Protein AF-A0A1B6YI59-F1 (afdb_monomer)

Nearest PDB structures (foldseek):
  7of7-assembly1_a  TM=3.919E-01  e=7.138E+00  Homo sapiens

pLDDT: mean 87.16, std 10.48, range [54.88, 97.25]

Structure (mmCIF, N/CA/C/O backbone):
data_AF-A0A1B6YI59-F1
#
_entry.id   AF-A0A1B6YI59-F1
#
loop_
_atom_site.group_PDB
_atom_site.id
_atom_site.type_symbol
_atom_site.label_atom_id
_atom_site.label_alt_id
_atom_site.label_comp_id
_atom_site.label_asym_id
_atom_site.label_entity_id
_atom_site.label_seq_id
_atom_site.pdbx_PDB_ins_code
_atom_site.Cartn_x
_atom_site.Cartn_y
_atom_site.Cartn_z
_atom_site.occupancy
_atom_site.B_iso_or_equiv
_atom_site.auth_seq_id
_atom_site.auth_comp_id
_atom_site.auth_asym_id
_atom_site.auth_atom_id
_atom_site.pdbx_PDB_model_num
ATOM 1 N N . MET A 1 1 ? 17.981 -5.525 -15.462 1.00 54.88 1 MET A N 1
ATOM 2 C CA . MET A 1 1 ? 16.641 -5.514 -14.832 1.00 54.88 1 MET A CA 1
ATOM 3 C C . MET A 1 1 ? 16.480 -6.855 -14.151 1.00 54.88 1 MET A C 1
ATOM 5 O O . MET A 1 1 ? 16.536 -7.856 -14.857 1.00 54.88 1 MET A O 1
ATOM 9 N N . ARG A 1 2 ? 16.479 -6.873 -12.814 1.00 58.84 2 ARG A N 1
ATOM 10 C CA . ARG A 1 2 ? 16.630 -8.090 -12.004 1.00 58.84 2 ARG A CA 1
ATOM 11 C C . ARG A 1 2 ? 15.530 -9.104 -12.334 1.00 58.84 2 ARG A C 1
ATOM 13 O O . ARG A 1 2 ? 14.352 -8.791 -12.228 1.00 58.84 2 ARG A O 1
ATOM 20 N N . GLN A 1 3 ? 15.932 -10.295 -12.773 1.00 62.62 3 GLN A N 1
ATOM 21 C CA . GLN A 1 3 ? 15.052 -11.455 -12.905 1.00 62.62 3 GLN A CA 1
ATOM 22 C C . GLN A 1 3 ? 14.986 -12.151 -11.542 1.00 62.62 3 GLN A C 1
ATOM 24 O O . GLN A 1 3 ? 15.638 -13.165 -11.343 1.00 62.62 3 GLN A O 1
ATOM 29 N N . GLU A 1 4 ? 14.245 -11.591 -10.588 1.00 69.25 4 GLU A N 1
ATOM 30 C CA . GLU A 1 4 ? 13.929 -12.314 -9.342 1.00 69.25 4 GLU A CA 1
ATOM 31 C C . GLU A 1 4 ? 12.798 -13.336 -9.572 1.00 69.25 4 GLU A C 1
ATOM 33 O O . GLU A 1 4 ? 12.734 -14.354 -8.900 1.00 69.25 4 GLU A O 1
ATOM 38 N N . LEU A 1 5 ? 11.958 -13.122 -10.595 1.00 75.00 5 LEU A N 1
ATOM 39 C CA . LEU A 1 5 ? 10.757 -13.923 -10.874 1.00 75.00 5 LEU A CA 1
ATOM 40 C C . LEU A 1 5 ? 10.886 -14.861 -12.094 1.00 75.00 5 LEU A C 1
ATOM 42 O O . LEU A 1 5 ? 9.880 -15.347 -12.604 1.00 75.00 5 LEU A O 1
ATOM 46 N N . GLY A 1 6 ? 12.090 -15.057 -12.652 1.00 85.62 6 GLY A N 1
ATOM 47 C CA . GLY A 1 6 ? 12.309 -15.904 -13.845 1.00 85.62 6 GLY A CA 1
ATOM 48 C C . GLY A 1 6 ? 11.646 -15.406 -15.144 1.00 85.62 6 GLY A C 1
ATOM 49 O O . GLY A 1 6 ? 11.733 -16.041 -16.195 1.00 85.62 6 GLY A O 1
ATOM 50 N N . VAL A 1 7 ? 10.995 -14.241 -15.107 1.00 87.25 7 VAL A N 1
ATOM 51 C CA . VAL A 1 7 ? 10.367 -13.586 -16.256 1.00 87.25 7 VAL A CA 1
ATOM 52 C C . VAL A 1 7 ? 10.876 -12.161 -16.398 1.00 87.25 7 VAL A C 1
ATOM 54 O O . VAL A 1 7 ? 11.194 -11.480 -15.426 1.00 87.25 7 VAL A O 1
ATOM 57 N N . SER A 1 8 ? 10.943 -11.680 -17.640 1.00 88.25 8 SER A N 1
ATOM 58 C CA . SER A 1 8 ? 11.232 -10.266 -17.863 1.00 88.25 8 SER A CA 1
ATOM 59 C C . SER A 1 8 ? 10.056 -9.407 -17.401 1.00 88.25 8 SER A C 1
ATOM 61 O O . SER A 1 8 ? 8.902 -9.736 -17.677 1.00 88.25 8 SER A O 1
ATOM 63 N N . GLU A 1 9 ? 10.354 -8.256 -16.805 1.00 87.38 9 GLU A N 1
ATOM 64 C CA . GLU A 1 9 ? 9.353 -7.258 -16.406 1.00 87.38 9 GLU A CA 1
ATOM 65 C C . GLU A 1 9 ? 8.394 -6.899 -17.553 1.00 87.38 9 GLU A C 1
ATOM 67 O O . GLU A 1 9 ? 7.192 -6.798 -17.357 1.00 87.38 9 GLU A O 1
ATOM 72 N N 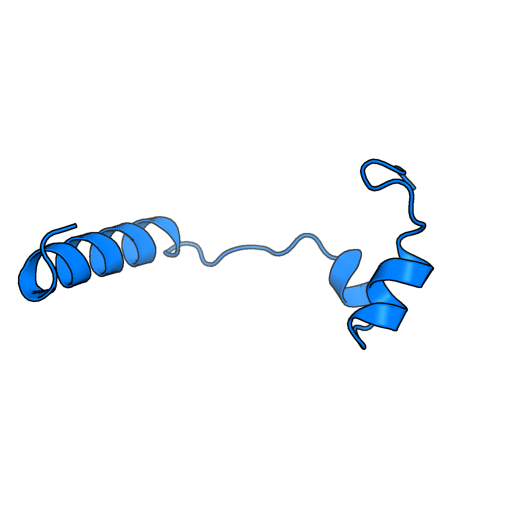. ARG A 1 10 ? 8.896 -6.811 -18.796 1.00 89.88 10 ARG A N 1
ATOM 73 C CA . ARG A 1 10 ? 8.052 -6.596 -19.986 1.00 89.88 10 ARG A CA 1
ATOM 74 C C . ARG A 1 10 ? 6.967 -7.664 -20.146 1.00 89.88 10 ARG A C 1
ATOM 76 O O . ARG A 1 10 ? 5.840 -7.325 -20.496 1.00 89.88 10 ARG A O 1
ATOM 83 N N . ARG A 1 11 ? 7.311 -8.938 -19.929 1.00 91.06 11 ARG A N 1
ATOM 84 C CA . ARG A 1 11 ? 6.362 -10.058 -20.021 1.00 91.06 11 ARG A CA 1
ATOM 85 C C . ARG A 1 11 ? 5.349 -9.994 -18.879 1.00 91.06 11 ARG A C 1
ATOM 87 O O . ARG A 1 11 ? 4.165 -10.150 -19.146 1.00 91.06 11 ARG A O 1
ATOM 94 N N . ALA A 1 12 ? 5.806 -9.702 -17.662 1.00 90.12 12 ALA A N 1
ATOM 95 C CA . ALA A 1 12 ? 4.935 -9.542 -16.499 1.00 90.12 12 ALA A CA 1
ATOM 96 C C . ALA A 1 12 ? 3.925 -8.394 -16.693 1.00 90.12 12 ALA A C 1
ATOM 98 O O . ALA A 1 12 ? 2.723 -8.625 -16.619 1.00 90.12 12 ALA A O 1
ATOM 99 N N . CYS A 1 13 ? 4.382 -7.189 -17.058 1.00 91.31 13 CYS A N 1
ATOM 100 C CA . CYS A 1 13 ? 3.496 -6.041 -17.286 1.00 91.31 13 CYS A CA 1
ATOM 101 C C . CYS A 1 13 ? 2.483 -6.294 -18.412 1.00 91.31 13 CYS A C 1
ATOM 103 O O . CYS A 1 13 ? 1.321 -5.924 -18.277 1.00 91.31 13 CYS A O 1
ATOM 105 N N . ARG A 1 14 ? 2.892 -6.960 -19.505 1.00 92.00 14 ARG A N 1
ATOM 106 C CA . ARG A 1 14 ? 1.963 -7.334 -20.584 1.00 92.00 14 ARG A CA 1
ATOM 107 C C . ARG A 1 14 ? 0.888 -8.306 -20.093 1.00 92.00 14 ARG A C 1
ATOM 109 O O . ARG A 1 14 ? -0.266 -8.123 -20.453 1.00 92.00 14 ARG A O 1
ATOM 116 N N . ALA A 1 15 ? 1.254 -9.309 -19.293 1.00 92.81 15 ALA A N 1
ATOM 117 C CA . ALA A 1 15 ? 0.300 -10.273 -18.745 1.00 92.81 15 ALA A CA 1
ATOM 118 C C . ALA A 1 15 ? -0.716 -9.609 -17.799 1.00 92.81 15 ALA A C 1
ATOM 120 O O . ALA A 1 15 ? -1.888 -9.959 -17.822 1.00 92.81 15 ALA A O 1
ATOM 121 N N . LEU A 1 16 ? -0.275 -8.612 -17.025 1.00 90.62 16 LEU A N 1
ATOM 122 C CA . LEU A 1 16 ? -1.127 -7.828 -16.126 1.00 90.62 16 LEU A CA 1
ATOM 123 C C . LEU A 1 16 ? -1.942 -6.730 -16.838 1.00 90.62 16 LEU A C 1
ATOM 125 O O . LEU A 1 16 ? -2.731 -6.049 -16.192 1.00 90.62 16 LEU A O 1
ATOM 129 N N . GLY A 1 17 ? -1.725 -6.492 -18.139 1.00 92.81 17 GLY A N 1
ATOM 130 C CA . GLY A 1 17 ? -2.331 -5.364 -18.860 1.00 92.81 17 GLY A CA 1
ATOM 131 C C . GLY A 1 17 ? -1.856 -3.985 -18.377 1.00 92.81 17 GLY A C 1
ATOM 132 O O . GLY A 1 17 ? -2.472 -2.969 -18.687 1.00 92.81 17 GLY A O 1
ATOM 133 N N . GLN A 1 18 ? -0.760 -3.931 -17.618 1.00 90.50 18 GLN A N 1
ATOM 134 C CA . GLN A 1 18 ? -0.255 -2.708 -17.003 1.00 90.50 18 GLN A CA 1
ATOM 135 C C . GLN A 1 18 ? 0.825 -2.048 -17.861 1.00 90.50 18 GLN A C 1
ATOM 137 O O . GLN A 1 18 ? 1.662 -2.704 -18.491 1.00 90.50 18 GLN A O 1
ATOM 142 N N . ASN A 1 19 ? 0.861 -0.713 -17.849 1.00 89.50 19 ASN 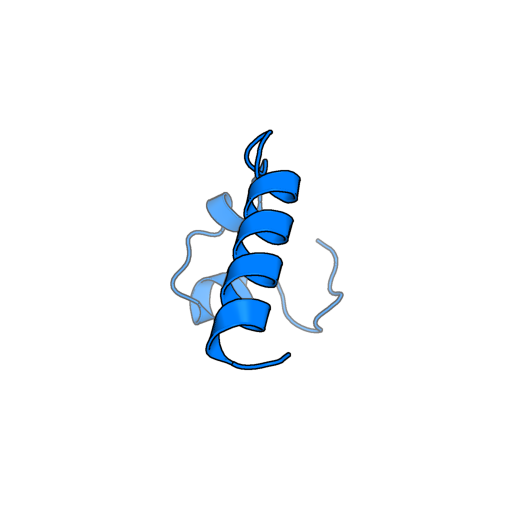A N 1
ATOM 143 C CA . ASN A 1 19 ? 1.964 0.015 -18.457 1.00 89.50 19 ASN A CA 1
ATOM 144 C C . ASN A 1 19 ? 3.247 -0.224 -17.646 1.00 89.50 19 ASN A C 1
ATOM 146 O O . ASN A 1 19 ? 3.287 -0.004 -16.438 1.00 89.50 19 ASN A O 1
ATOM 150 N N . ARG A 1 20 ? 4.333 -0.601 -18.324 1.00 89.50 20 ARG A N 1
ATOM 151 C CA . ARG A 1 20 ? 5.642 -0.813 -17.688 1.00 89.50 20 ARG A CA 1
ATOM 152 C C . ARG A 1 20 ? 6.149 0.411 -16.911 1.00 89.50 20 ARG A C 1
ATOM 154 O O . ARG A 1 20 ? 6.888 0.261 -15.947 1.00 89.50 20 ARG A O 1
ATOM 161 N N . SER A 1 21 ? 5.777 1.628 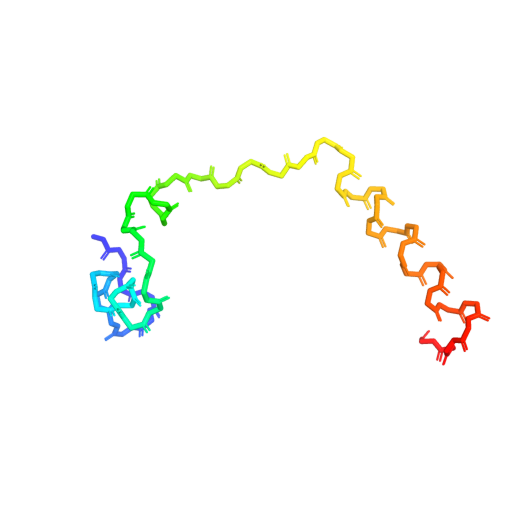-17.311 1.00 89.00 21 SER A N 1
ATOM 162 C CA . SER A 1 21 ? 6.148 2.846 -16.579 1.00 89.00 21 SER A CA 1
ATOM 163 C C . SER A 1 21 ? 5.577 2.889 -15.160 1.00 89.00 21 SER A C 1
ATOM 165 O O . SER A 1 21 ? 6.243 3.433 -14.285 1.00 89.00 21 SER 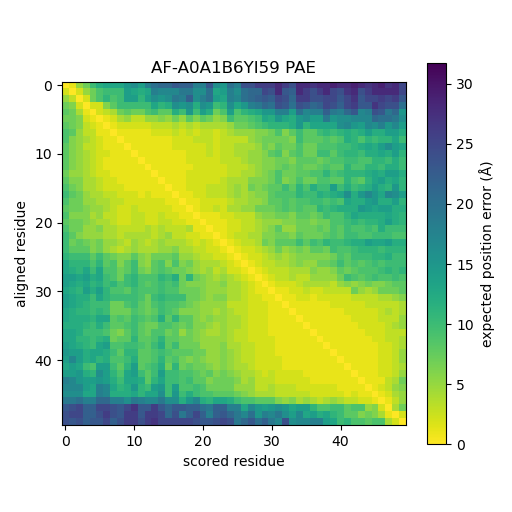A O 1
ATOM 167 N N . THR A 1 22 ? 4.418 2.269 -14.915 1.00 84.81 22 THR A N 1
ATOM 168 C CA . THR A 1 22 ? 3.836 2.128 -13.575 1.00 84.81 22 THR A CA 1
ATOM 169 C C . THR A 1 22 ? 4.730 1.266 -12.689 1.00 84.81 22 THR A C 1
ATOM 171 O O . THR A 1 22 ? 5.040 1.673 -11.579 1.00 84.81 22 THR A O 1
ATOM 174 N N . GLN A 1 23 ? 5.242 0.144 -13.210 1.00 83.00 23 GLN A N 1
ATOM 175 C CA . GLN A 1 23 ? 6.160 -0.739 -12.476 1.00 83.00 23 GLN A CA 1
ATOM 176 C C . GLN A 1 23 ? 7.527 -0.091 -12.206 1.00 83.00 23 GLN A C 1
ATOM 178 O O . GLN A 1 23 ? 8.195 -0.411 -11.229 1.00 83.00 23 GLN A O 1
ATOM 183 N N . ARG A 1 24 ? 7.969 0.817 -13.087 1.00 84.12 24 ARG A N 1
ATOM 184 C CA . ARG A 1 24 ? 9.255 1.520 -12.941 1.00 84.12 24 ARG A CA 1
ATOM 185 C C . ARG A 1 24 ? 9.224 2.645 -11.911 1.00 84.12 24 ARG A C 1
ATOM 187 O O . ARG A 1 24 ? 10.291 3.079 -11.483 1.00 84.12 24 ARG A O 1
ATOM 194 N N . LYS A 1 25 ? 8.045 3.164 -11.574 1.00 85.62 25 LYS A N 1
ATOM 195 C CA . LYS A 1 25 ?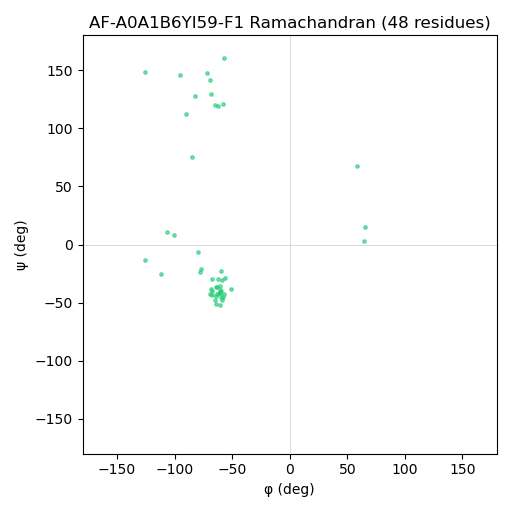 7.899 4.166 -10.521 1.00 85.62 25 LYS A CA 1
ATOM 196 C C . LYS A 1 25 ? 7.866 3.435 -9.187 1.00 85.62 25 LYS A C 1
ATOM 198 O O . LYS A 1 25 ? 7.072 2.519 -9.010 1.00 85.62 25 LYS A O 1
ATOM 203 N N . VAL A 1 26 ? 8.720 3.850 -8.255 1.00 83.94 26 VAL A N 1
ATOM 204 C CA . VAL A 1 26 ? 8.583 3.421 -6.862 1.00 83.94 26 VAL A CA 1
ATOM 205 C C . VAL A 1 26 ? 7.242 3.957 -6.378 1.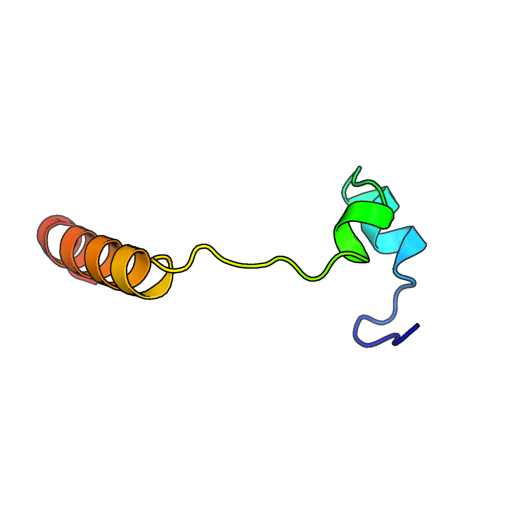00 83.94 26 VAL A C 1
ATOM 207 O O . VAL A 1 26 ? 7.011 5.166 -6.437 1.00 83.94 26 VAL A O 1
ATOM 210 N N . GLN A 1 27 ? 6.342 3.059 -5.983 1.00 80.81 27 GLN A N 1
ATOM 211 C CA . GLN A 1 27 ? 5.087 3.464 -5.367 1.00 80.81 27 GLN A CA 1
ATOM 212 C C . GLN A 1 27 ? 5.435 4.128 -4.038 1.00 80.81 27 GLN A C 1
ATOM 214 O O . GLN A 1 27 ? 6.095 3.528 -3.194 1.00 80.81 27 GLN A O 1
ATOM 219 N N . GLN A 1 28 ? 5.059 5.394 -3.894 1.00 86.06 28 GLN A N 1
ATOM 220 C CA . GLN A 1 28 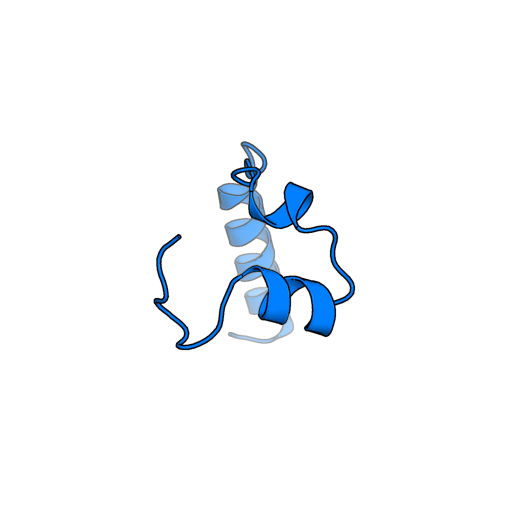? 5.109 6.069 -2.609 1.00 86.06 28 GLN A CA 1
ATOM 221 C C . GLN A 1 28 ? 3.763 5.831 -1.943 1.00 86.06 28 GLN A C 1
ATOM 223 O O . GLN A 1 28 ? 2.736 6.290 -2.447 1.00 86.06 28 GLN A O 1
ATOM 228 N N . GLY A 1 29 ? 3.800 5.064 -0.857 1.00 87.06 29 GLY A N 1
ATOM 229 C CA . GLY A 1 29 ? 2.670 4.896 0.042 1.00 87.06 29 GLY A CA 1
ATOM 230 C C . GLY A 1 29 ? 2.195 6.239 0.584 1.00 87.06 29 GLY A C 1
ATOM 231 O O . GLY A 1 29 ? 2.921 7.243 0.549 1.00 87.06 29 GLY A O 1
ATOM 232 N N . ARG A 1 30 ? 0.958 6.282 1.074 1.00 91.19 30 ARG A N 1
ATOM 233 C CA . ARG A 1 30 ? 0.487 7.480 1.773 1.00 91.19 30 ARG A CA 1
ATOM 234 C C . ARG A 1 30 ? 1.183 7.566 3.129 1.00 91.19 30 ARG A C 1
ATOM 236 O O . ARG A 1 30 ? 1.453 6.550 3.755 1.00 91.19 30 ARG A O 1
ATOM 243 N N . ALA A 1 31 ? 1.429 8.783 3.611 1.00 94.00 31 ALA A N 1
ATOM 244 C CA . ALA A 1 31 ? 2.075 8.986 4.910 1.00 94.00 31 ALA A CA 1
ATOM 245 C C . ALA A 1 31 ? 1.289 8.364 6.084 1.00 94.00 31 ALA A C 1
ATOM 247 O O . ALA A 1 31 ? 1.869 8.089 7.126 1.00 94.00 31 ALA A O 1
ATOM 248 N N . ASP A 1 32 ? -0.018 8.156 5.914 1.00 95.12 32 ASP A N 1
ATOM 249 C CA . ASP A 1 32 ? -0.932 7.577 6.897 1.00 95.12 32 ASP A CA 1
ATOM 250 C C . ASP A 1 32 ? -1.245 6.089 6.658 1.00 95.12 32 ASP A C 1
ATOM 252 O O . ASP A 1 32 ? -2.119 5.551 7.329 1.00 95.12 32 ASP A O 1
ATOM 256 N N . GLU A 1 33 ? -0.565 5.421 5.720 1.00 96.00 33 GLU A N 1
ATOM 257 C CA . GLU A 1 33 ? -0.853 4.027 5.341 1.00 96.00 33 GLU A CA 1
ATOM 258 C C . GLU A 1 33 ? -0.639 3.032 6.491 1.00 96.00 33 GLU A C 1
ATOM 260 O O . GLU A 1 33 ? -1.427 2.102 6.651 1.00 96.00 33 GLU A O 1
ATOM 265 N N . GLU A 1 34 ? 0.377 3.254 7.325 1.00 95.38 34 GLU A N 1
ATOM 266 C CA . GLU A 1 34 ? 0.646 2.420 8.503 1.00 95.38 34 GLU A CA 1
ATOM 267 C C . GLU A 1 34 ? -0.506 2.510 9.511 1.00 95.38 34 GLU A C 1
ATOM 269 O O . GLU A 1 34 ? -1.112 1.495 9.843 1.00 95.38 34 GLU A O 1
ATOM 274 N N . ARG A 1 35 ? -0.917 3.733 9.874 1.00 97.00 35 ARG A N 1
ATOM 275 C CA . ARG A 1 35 ? -2.070 3.959 10.758 1.00 97.00 35 ARG A CA 1
ATOM 276 C C . ARG A 1 35 ? -3.367 3.405 10.165 1.00 97.00 35 ARG A C 1
ATOM 278 O O . ARG A 1 35 ? -4.147 2.781 10.867 1.00 97.00 35 ARG A O 1
ATOM 285 N N . LEU A 1 36 ? -3.594 3.594 8.864 1.00 96.69 36 LEU A N 1
ATOM 286 C CA . LEU A 1 36 ? -4.768 3.035 8.190 1.00 96.69 36 LEU A CA 1
ATOM 287 C C . LEU A 1 36 ? -4.787 1.500 8.262 1.00 96.69 36 LEU A C 1
ATOM 289 O O . LEU A 1 36 ? -5.855 0.903 8.361 1.00 96.69 36 LEU A O 1
ATOM 293 N N . THR A 1 37 ? -3.620 0.858 8.202 1.00 96.25 37 THR A N 1
ATOM 294 C CA . THR A 1 37 ? -3.508 -0.599 8.333 1.00 96.25 37 THR A CA 1
ATOM 295 C C . THR A 1 37 ? -3.866 -1.050 9.747 1.00 96.25 37 THR A C 1
ATOM 297 O O . THR A 1 37 ? -4.624 -2.007 9.893 1.00 96.25 37 THR A O 1
ATOM 300 N N . GLU A 1 38 ? -3.379 -0.346 10.771 1.00 97.25 38 GLU A N 1
ATOM 301 C CA . GLU A 1 38 ? -3.740 -0.596 12.174 1.00 97.25 38 GLU A CA 1
ATOM 302 C C . GLU A 1 38 ? -5.253 -0.459 12.395 1.00 97.25 38 GLU A C 1
ATOM 304 O O . GLU A 1 38 ? -5.877 -1.383 12.916 1.00 97.25 38 GLU A O 1
ATOM 309 N N . ASP A 1 39 ? -5.855 0.625 11.895 1.00 96.88 39 ASP A N 1
ATOM 310 C CA . ASP A 1 39 ? -7.298 0.874 11.999 1.00 96.88 39 ASP A CA 1
ATOM 311 C C . ASP A 1 39 ? -8.123 -0.247 11.327 1.00 96.88 39 ASP A C 1
ATOM 313 O O . ASP A 1 39 ? -9.160 -0.672 11.841 1.00 96.88 39 ASP A O 1
ATOM 317 N N . ILE A 1 40 ? -7.674 -0.753 10.169 1.00 96.56 40 ILE A N 1
ATOM 318 C CA . ILE A 1 40 ? -8.341 -1.860 9.460 1.00 96.56 40 ILE A CA 1
ATOM 319 C C . ILE A 1 40 ? -8.240 -3.168 10.251 1.00 96.56 40 ILE A C 1
ATOM 321 O O . ILE A 1 40 ? -9.211 -3.926 10.282 1.00 96.56 40 ILE A O 1
ATOM 325 N N . ILE A 1 41 ? -7.089 -3.448 10.869 1.00 96.88 41 ILE A N 1
ATOM 326 C CA . ILE A 1 41 ? -6.896 -4.648 11.694 1.00 96.88 41 ILE A CA 1
ATOM 327 C C . ILE A 1 41 ? -7.804 -4.590 12.921 1.00 96.88 41 ILE A C 1
ATOM 329 O O . ILE A 1 41 ? -8.518 -5.558 13.179 1.00 96.88 41 ILE A O 1
ATOM 333 N N . GLU A 1 42 ? -7.833 -3.457 13.629 1.00 96.69 42 GLU A N 1
ATOM 334 C CA . GLU A 1 42 ? -8.715 -3.266 14.787 1.00 96.69 42 GLU A CA 1
ATOM 335 C C . GLU A 1 42 ? -10.185 -3.452 14.392 1.00 96.69 42 GLU A C 1
ATOM 337 O O . GLU A 1 42 ? -10.937 -4.167 15.058 1.00 96.69 42 GLU A O 1
ATOM 342 N N . LEU A 1 43 ? -10.594 -2.866 13.263 1.00 95.31 43 LEU A N 1
ATOM 343 C CA . LEU A 1 43 ? -11.94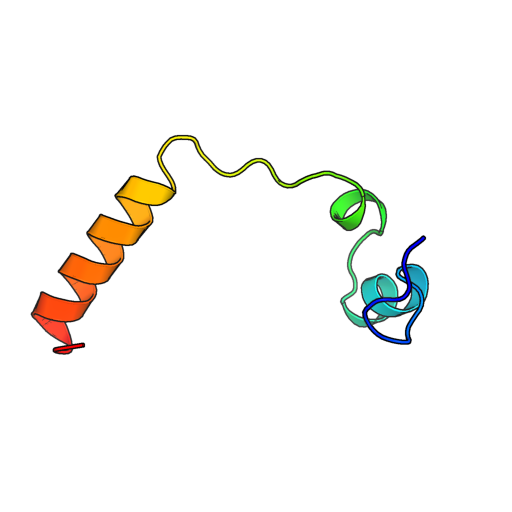7 -3.035 12.749 1.00 95.31 43 LEU A CA 1
ATOM 344 C C . LEU A 1 43 ? -12.256 -4.504 12.427 1.00 95.31 43 LEU A C 1
ATOM 346 O O . LEU A 1 43 ? -13.355 -4.978 12.705 1.00 95.31 43 LEU A O 1
ATOM 350 N N . ALA A 1 44 ? -11.319 -5.234 11.827 1.00 96.81 44 ALA A N 1
ATOM 351 C CA . ALA A 1 44 ? -11.534 -6.633 11.481 1.00 96.81 44 ALA A CA 1
ATOM 352 C C . ALA A 1 44 ? -11.630 -7.528 12.728 1.00 96.81 44 ALA A C 1
ATOM 354 O O . ALA A 1 44 ? -12.481 -8.419 12.759 1.00 96.81 44 ALA A O 1
ATOM 355 N N . ASP A 1 45 ? -10.832 -7.260 13.764 1.00 95.44 45 ASP A N 1
ATOM 356 C CA . ASP A 1 45 ? -10.895 -7.970 15.046 1.00 95.44 45 ASP A CA 1
ATOM 357 C C . ASP A 1 45 ? -12.276 -7.817 15.706 1.00 95.44 45 ASP A C 1
ATOM 359 O O . ASP A 1 45 ? -12.914 -8.807 16.068 1.00 95.44 45 ASP A O 1
ATOM 363 N N . GLN A 1 46 ? -12.820 -6.594 15.724 1.00 93.00 46 GLN A N 1
ATOM 364 C CA . GLN A 1 46 ? -14.134 -6.304 16.316 1.00 93.00 46 GLN A CA 1
ATOM 365 C C . GLN A 1 46 ? -15.298 -7.095 15.691 1.00 93.00 46 GLN A C 1
ATOM 367 O O . GLN A 1 46 ? -16.289 -7.363 16.374 1.00 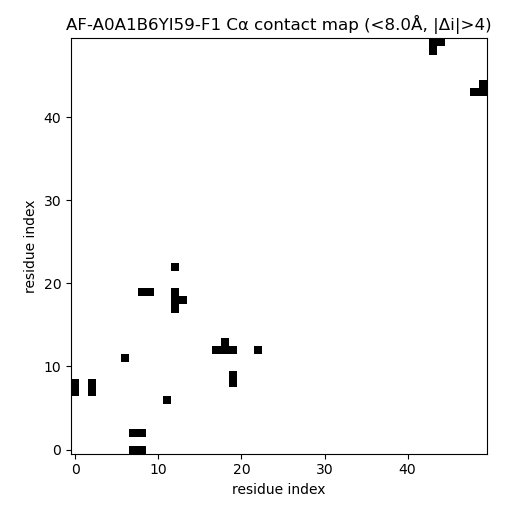93.00 46 GLN A O 1
ATOM 372 N N . TYR A 1 47 ? -15.214 -7.447 14.403 1.00 86.44 47 TYR A N 1
ATOM 373 C CA . TYR A 1 47 ? -16.324 -8.073 13.672 1.00 86.44 47 TYR A CA 1
ATOM 374 C C . TYR A 1 47 ? -16.085 -9.532 13.281 1.00 86.44 47 TYR A C 1
ATOM 376 O O . TYR A 1 47 ? -17.054 -10.265 13.073 1.00 86.44 47 TYR A O 1
ATOM 384 N N . VAL A 1 48 ? -14.828 -9.952 13.134 1.00 80.75 48 VAL A N 1
ATOM 385 C CA . VAL A 1 48 ? -14.471 -11.255 12.550 1.00 80.75 48 VAL A CA 1
ATOM 386 C C . VAL A 1 48 ? -13.555 -12.077 13.468 1.00 80.75 48 VAL A C 1
ATOM 388 O O . VAL A 1 48 ? -13.456 -13.282 13.253 1.00 80.75 48 VAL A O 1
ATOM 391 N N . GLY A 1 49 ? -12.969 -11.480 14.518 1.00 70.50 49 GLY A N 1
ATOM 392 C CA . GLY A 1 49 ? -12.087 -12.159 15.477 1.00 70.50 49 GLY A CA 1
ATOM 393 C C . GLY A 1 49 ? -10.872 -12.791 14.795 1.00 70.50 49 GLY A C 1
ATOM 394 O O . GLY A 1 49 ? -10.800 -14.017 14.681 1.00 70.50 49 GLY A O 1
ATOM 395 N N . LEU A 1 50 ? -9.977 -11.949 14.275 1.00 60.34 50 LEU A N 1
ATOM 396 C CA . LEU A 1 50 ? -8.762 -12.356 13.557 1.00 60.34 50 LEU A CA 1
ATOM 397 C C . LEU A 1 50 ? -7.593 -12.627 14.510 1.00 60.34 50 LEU A C 1
ATOM 399 O O . LEU A 1 50 ? -7.409 -11.844 15.462 1.00 60.34 50 LEU A O 1
#

Mean predicted aligned error: 7.99 Å

Sequence (50 aa):
MRQELGVSERRACRALGQNRSTQRKVQQGRADEERLTEDIIELADQYVGL

Radius of gyration: 16.91 Å; Cα contacts (8 Å, |Δi|>4): 15; chains: 1; bounding box: 33×25×37 Å

Solvent-accessible surface area (backbone atoms only — not comparable to full-atom values): 3290 Å² total; per-residue (Å²): 131,88,63,85,78,85,51,56,66,72,57,52,25,58,75,68,74,44,63,62,70,62,74,70,46,82,84,78,75,61,96,57,48,68,60,52,49,51,55,51,51,56,54,43,37,78,78,68,68,116

Secondary structure (DSSP, 8-state):
---SSSS-HHHHHHHTT--HHHHHSPP---TTHHHHHHHHHHHHHHHH--

Foldseek 3Di:
DDPPPVDDLVVVCVVVVHDSVVVVDDDDDDPCVVVVVVVVVVVCCVPPND